Protein AF-A0A2V8RPF5-F1 (afdb_monomer_lite)

Foldseek 3Di:
DVLLVVQLVVQLVVQPDPDPVSSVVSNVVSVVPDDPVNVQVVCVVVVHDDDDD

Structure (mmCIF, N/CA/C/O backbone):
data_AF-A0A2V8RPF5-F1
#
_entry.id   AF-A0A2V8RPF5-F1
#
loop_
_atom_site.group_PDB
_atom_site.id
_atom_site.type_symbol
_atom_site.label_atom_id
_atom_site.label_alt_id
_atom_site.label_comp_id
_atom_site.label_asym_id
_atom_site.label_entity_id
_atom_site.label_seq_id
_atom_site.pdbx_PDB_ins_code
_atom_site.Cartn_x
_atom_site.Cartn_y
_atom_site.Cartn_z
_atom_site.occupancy
_atom_site.B_iso_or_equiv
_atom_site.auth_seq_id
_atom_site.auth_comp_id
_atom_site.auth_asym_id
_atom_site.auth_atom_id
_atom_site.pdbx_PDB_model_num
ATOM 1 N N . ILE A 1 1 ? 6.434 6.920 -6.935 1.00 85.12 1 ILE A N 1
ATOM 2 C CA . ILE A 1 1 ? 6.040 6.689 -5.519 1.00 85.12 1 ILE A CA 1
ATOM 3 C C . ILE A 1 1 ? 4.574 7.055 -5.238 1.00 85.12 1 ILE A C 1
ATOM 5 O O . ILE A 1 1 ? 3.927 6.360 -4.466 1.00 85.12 1 ILE A O 1
ATOM 9 N N . GLU A 1 2 ? 4.009 8.071 -5.903 1.00 94.81 2 GLU A N 1
ATOM 10 C CA . GLU A 1 2 ? 2.606 8.488 -5.704 1.00 94.81 2 GLU A CA 1
ATOM 11 C C . GLU A 1 2 ? 1.564 7.381 -5.950 1.00 94.81 2 GLU A C 1
ATOM 13 O O . GLU A 1 2 ? 0.625 7.228 -5.169 1.00 94.81 2 GLU A O 1
ATOM 18 N N . LEU A 1 3 ? 1.743 6.556 -6.989 1.00 95.00 3 LEU A N 1
ATOM 19 C CA . LEU A 1 3 ? 0.815 5.459 -7.308 1.00 95.00 3 LEU A CA 1
ATOM 20 C C . LEU A 1 3 ? 0.756 4.390 -6.204 1.00 95.00 3 LEU A C 1
ATOM 22 O O . LEU A 1 3 ? -0.328 3.922 -5.852 1.00 95.00 3 LEU A O 1
ATOM 26 N N . LEU A 1 4 ? 1.901 4.082 -5.588 1.00 95.19 4 LEU A N 1
ATOM 27 C CA . LEU A 1 4 ? 1.991 3.198 -4.424 1.00 95.19 4 LEU A CA 1
ATOM 28 C C . LEU A 1 4 ? 1.156 3.752 -3.266 1.00 95.19 4 LEU A C 1
ATOM 30 O O . LEU A 1 4 ? 0.294 3.057 -2.721 1.00 95.19 4 LEU A O 1
ATOM 34 N N . TRP A 1 5 ? 1.354 5.029 -2.928 1.00 94.88 5 TRP A N 1
ATOM 35 C CA . TRP A 1 5 ? 0.602 5.669 -1.853 1.00 94.88 5 TRP A CA 1
ATOM 36 C C . TRP A 1 5 ? -0.888 5.782 -2.165 1.00 94.88 5 TRP A C 1
ATOM 38 O O . TRP A 1 5 ? -1.703 5.681 -1.249 1.00 94.88 5 TRP A O 1
ATOM 48 N N . SER A 1 6 ? -1.272 5.951 -3.430 1.00 95.31 6 SER A N 1
ATOM 49 C CA . SER A 1 6 ? -2.676 5.914 -3.847 1.00 95.31 6 SER A CA 1
ATOM 50 C C . SER A 1 6 ? -3.322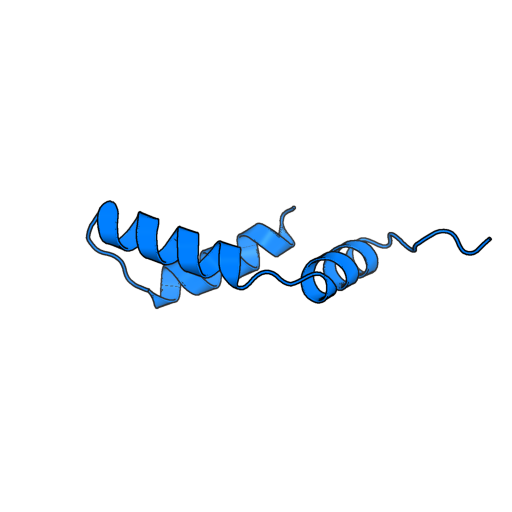 4.554 -3.537 1.00 95.31 6 SER A C 1
ATOM 52 O O . SER A 1 6 ? -4.378 4.504 -2.893 1.00 95.31 6 SER A O 1
ATOM 54 N N . LYS A 1 7 ? -2.649 3.443 -3.883 1.00 94.94 7 LYS A N 1
ATOM 55 C CA . LYS A 1 7 ? -3.122 2.074 -3.600 1.00 94.94 7 LYS A CA 1
ATOM 56 C C . LYS A 1 7 ? -3.244 1.808 -2.096 1.00 94.94 7 LYS A C 1
ATOM 58 O O . LYS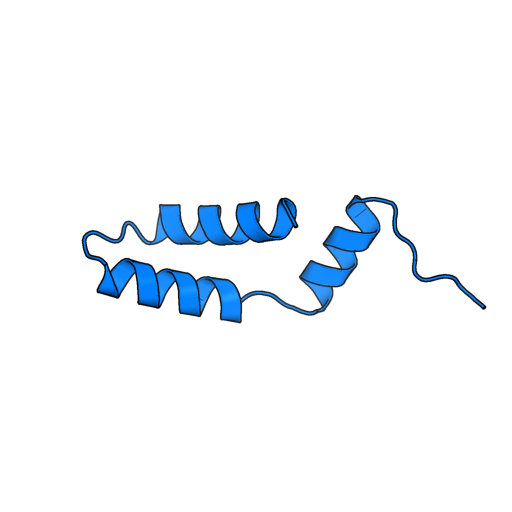 A 1 7 ? -4.300 1.357 -1.645 1.00 94.94 7 LYS A O 1
ATOM 63 N N . ILE A 1 8 ? -2.222 2.164 -1.310 1.00 96.00 8 ILE A N 1
ATOM 64 C CA . ILE A 1 8 ? -2.243 2.006 0.156 1.00 96.00 8 ILE A CA 1
ATOM 65 C C . ILE A 1 8 ? -3.374 2.833 0.773 1.00 96.00 8 ILE A C 1
ATOM 67 O O . ILE A 1 8 ? -4.199 2.291 1.508 1.00 96.00 8 ILE A O 1
ATOM 71 N N . LYS A 1 9 ? -3.472 4.129 0.443 1.00 94.12 9 LYS A N 1
ATOM 72 C CA . LYS A 1 9 ? -4.515 5.016 0.987 1.00 94.12 9 LYS A CA 1
ATOM 73 C C . LYS A 1 9 ? -5.922 4.516 0.658 1.00 94.12 9 LYS A C 1
ATOM 75 O O . LYS A 1 9 ? -6.809 4.627 1.502 1.00 94.12 9 LYS A O 1
ATOM 80 N N . SER A 1 10 ? -6.136 3.944 -0.528 1.00 95.06 10 SER A N 1
ATOM 81 C CA . SER A 1 10 ? -7.411 3.312 -0.891 1.00 95.06 10 SER A CA 1
ATOM 82 C C . SER A 1 10 ? -7.758 2.146 0.045 1.00 95.06 10 SER A C 1
ATOM 84 O O . SER A 1 10 ? -8.876 2.082 0.561 1.00 95.06 10 SER A O 1
ATOM 86 N N . GLY A 1 11 ? -6.790 1.272 0.342 1.00 93.50 11 GLY A N 1
ATOM 87 C CA . GLY A 1 11 ? -6.953 0.179 1.308 1.00 93.50 11 GLY A CA 1
ATOM 88 C C . GLY A 1 11 ? -7.224 0.672 2.732 1.00 93.50 11 GLY A C 1
ATOM 89 O O . GLY A 1 11 ? -8.177 0.225 3.368 1.00 93.50 11 GLY A O 1
ATOM 90 N N . LEU A 1 12 ? -6.455 1.655 3.206 1.00 95.50 12 LEU A N 1
ATOM 91 C CA . LEU A 1 12 ? -6.628 2.232 4.544 1.00 95.50 12 LEU A CA 1
ATOM 92 C C . LEU A 1 12 ? -8.008 2.881 4.726 1.00 95.50 12 LEU A C 1
ATOM 94 O O . LEU A 1 12 ? -8.663 2.674 5.747 1.00 95.50 12 LEU A O 1
ATOM 98 N N . ARG A 1 13 ? -8.498 3.611 3.715 1.00 94.50 13 ARG A N 1
ATOM 99 C CA . ARG A 1 13 ? -9.848 4.203 3.735 1.00 94.50 13 ARG A CA 1
ATOM 100 C C . ARG A 1 13 ? -10.946 3.143 3.840 1.00 94.50 13 ARG A C 1
ATOM 102 O O . ARG A 1 13 ? -11.948 3.377 4.512 1.00 94.50 13 ARG A O 1
ATOM 109 N N . LYS A 1 14 ? -10.758 1.980 3.207 1.00 93.31 14 LYS A N 1
ATOM 110 C CA . LYS A 1 14 ? -11.691 0.845 3.304 1.00 93.31 14 LYS A CA 1
ATOM 111 C C . LYS A 1 14 ? -11.626 0.153 4.666 1.00 93.31 14 LYS A C 1
ATOM 113 O O . LYS A 1 14 ? -12.664 -0.278 5.155 1.00 93.31 14 LYS A O 1
ATOM 118 N N . ALA A 1 15 ? -10.441 0.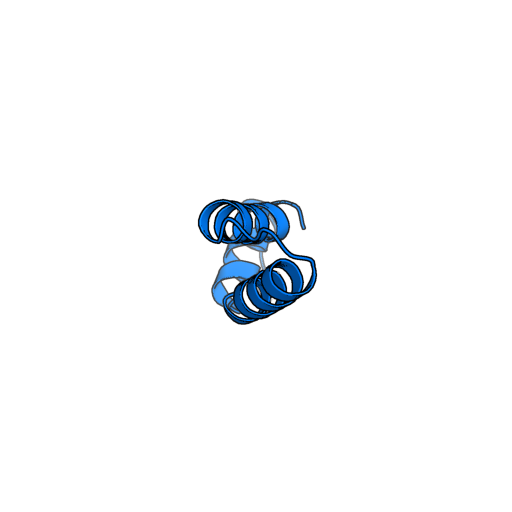079 5.273 1.00 93.44 15 ALA A N 1
ATOM 119 C CA . ALA A 1 15 ? -10.233 -0.571 6.565 1.00 93.44 15 ALA A CA 1
ATOM 120 C C . ALA A 1 15 ? -10.937 0.145 7.731 1.00 93.44 15 ALA A C 1
ATOM 122 O O . ALA A 1 15 ? -11.288 -0.510 8.705 1.00 93.44 15 ALA A O 1
ATOM 123 N N . LYS A 1 16 ? -11.173 1.465 7.632 1.00 94.56 16 LYS A N 1
ATOM 124 C CA . LYS A 1 16 ? -11.877 2.273 8.653 1.00 94.56 16 LYS A CA 1
ATOM 125 C C . LYS A 1 16 ? -11.325 2.090 10.082 1.00 94.56 16 LYS A C 1
ATOM 127 O O . LYS A 1 16 ? -12.095 2.140 11.039 1.00 94.56 16 LYS A O 1
ATOM 132 N N . ALA A 1 17 ? -10.008 1.911 10.206 1.00 95.75 17 ALA A N 1
ATOM 133 C CA . ALA A 1 17 ? -9.317 1.740 11.482 1.00 95.75 17 ALA A CA 1
ATOM 134 C C . ALA A 1 17 ? -9.647 2.880 12.463 1.00 95.75 17 ALA A C 1
ATOM 136 O O . ALA A 1 17 ? -9.659 4.058 12.085 1.00 95.75 17 ALA A O 1
ATOM 137 N N . ARG A 1 18 ? -9.929 2.523 13.716 1.00 96.31 18 ARG A N 1
ATOM 138 C CA . ARG A 1 18 ? -10.240 3.431 14.830 1.00 96.31 18 ARG A CA 1
ATOM 139 C C . ARG A 1 18 ? -9.156 3.431 15.901 1.00 96.31 18 ARG A C 1
ATOM 141 O O . ARG A 1 18 ? -9.179 4.302 16.767 1.00 96.31 18 ARG A O 1
ATOM 148 N N . THR A 1 19 ? -8.192 2.519 15.810 1.00 97.69 19 THR A N 1
ATOM 149 C CA . THR A 1 19 ? -7.007 2.485 16.672 1.00 97.69 19 THR A CA 1
ATOM 150 C C . THR A 1 19 ? -5.711 2.535 15.858 1.00 97.69 19 THR A C 1
ATOM 152 O O . THR A 1 19 ? -5.682 2.248 14.658 1.00 97.69 19 THR A O 1
ATOM 155 N N . ILE A 1 20 ? -4.611 2.902 16.524 1.00 97.25 20 ILE A N 1
ATOM 156 C CA . ILE A 1 20 ? -3.265 2.882 15.927 1.00 97.25 20 ILE A CA 1
ATOM 157 C C . ILE A 1 20 ? -2.870 1.453 15.534 1.00 97.25 20 ILE A C 1
ATOM 159 O O . ILE A 1 20 ? -2.258 1.248 14.489 1.00 97.25 20 ILE A O 1
ATOM 163 N N . GLU A 1 21 ? -3.252 0.465 16.342 1.00 97.62 21 GLU A N 1
ATOM 164 C CA . GLU A 1 21 ? -2.966 -0.942 16.069 1.00 97.62 21 GLU A CA 1
ATOM 165 C C . GLU A 1 21 ? -3.677 -1.423 14.799 1.00 97.62 21 GLU A C 1
ATOM 167 O O . GLU A 1 21 ? -3.041 -1.980 13.904 1.00 97.62 21 GLU A O 1
ATOM 172 N N . GLU A 1 22 ? -4.972 -1.127 14.661 1.00 96.19 22 GLU A N 1
ATOM 173 C CA . GLU A 1 22 ? -5.745 -1.450 13.457 1.00 96.19 22 GLU A CA 1
ATOM 174 C C . GLU A 1 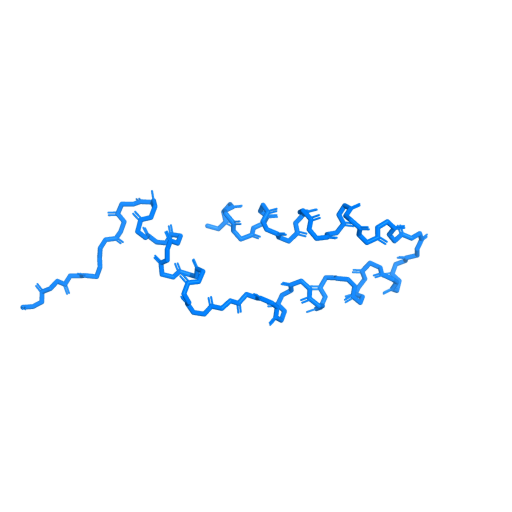22 ? -5.168 -0.762 12.214 1.00 96.19 22 GLU A C 1
ATOM 176 O O . GLU A 1 22 ? -5.093 -1.369 11.141 1.00 96.19 22 GLU A O 1
ATOM 181 N N . LEU A 1 23 ? -4.718 0.491 12.349 1.00 97.12 23 LEU A N 1
ATOM 182 C CA . LEU A 1 23 ? -4.054 1.216 11.269 1.00 97.12 23 LEU A CA 1
ATOM 183 C C . LEU A 1 23 ? -2.737 0.534 10.871 1.00 97.12 23 LEU A C 1
ATOM 185 O O . LEU A 1 23 ? -2.486 0.348 9.679 1.00 97.12 23 LEU A O 1
ATOM 189 N N . GLY A 1 24 ? -1.923 0.124 11.847 1.00 97.62 24 GLY A N 1
ATOM 190 C CA . GLY A 1 24 ? -0.673 -0.604 11.619 1.00 97.62 24 GLY A CA 1
ATOM 191 C C . GLY A 1 24 ? -0.892 -1.951 10.923 1.00 97.62 24 GLY A C 1
ATOM 192 O O . GLY A 1 24 ? -0.195 -2.279 9.957 1.00 97.62 24 GLY A O 1
ATOM 193 N N . GLN A 1 25 ? -1.913 -2.705 11.335 1.00 96.56 25 GLN A N 1
ATOM 194 C CA . GLN A 1 25 ? -2.301 -3.957 10.679 1.00 96.56 25 GLN A CA 1
ATOM 195 C C . GLN A 1 25 ? -2.786 -3.720 9.242 1.00 96.56 25 GLN A C 1
ATOM 197 O O . GLN A 1 25 ? -2.396 -4.448 8.325 1.00 96.56 25 GLN A O 1
ATOM 202 N N . ALA A 1 26 ? -3.614 -2.696 9.020 1.00 96.38 26 ALA A N 1
ATOM 203 C CA . ALA A 1 26 ? -4.104 -2.344 7.691 1.00 96.38 26 ALA A CA 1
ATOM 204 C C . ALA A 1 26 ? -2.969 -1.883 6.762 1.00 96.38 26 ALA A C 1
ATOM 206 O O . ALA A 1 26 ? -2.954 -2.255 5.588 1.00 96.38 26 ALA A O 1
ATOM 207 N N . LEU A 1 27 ? -1.997 -1.132 7.285 1.00 96.94 27 LEU A N 1
ATOM 208 C CA . LEU A 1 27 ? -0.811 -0.710 6.543 1.00 96.94 27 LEU A CA 1
ATOM 209 C C . LEU A 1 27 ? 0.060 -1.909 6.153 1.00 96.94 27 LEU A C 1
ATOM 211 O O . LEU A 1 27 ? 0.431 -2.034 4.988 1.00 96.94 27 LEU A O 1
ATOM 215 N N . THR A 1 28 ? 0.318 -2.816 7.099 1.00 96.94 28 THR A N 1
ATOM 216 C CA . THR A 1 28 ? 1.096 -4.044 6.861 1.00 96.94 28 THR A CA 1
ATOM 217 C C . THR A 1 28 ? 0.449 -4.899 5.772 1.00 96.94 28 THR A C 1
ATOM 219 O O . THR A 1 28 ? 1.113 -5.300 4.816 1.00 96.94 28 THR A O 1
ATOM 222 N N . LYS A 1 29 ? -0.872 -5.108 5.855 1.00 95.50 29 LYS A N 1
ATOM 223 C CA . LYS A 1 29 ? -1.643 -5.806 4.814 1.00 95.50 29 LYS A CA 1
ATOM 224 C C . LYS A 1 29 ? -1.575 -5.071 3.474 1.00 95.50 29 LYS A C 1
ATOM 226 O O . LYS A 1 29 ? -1.381 -5.703 2.445 1.00 95.50 29 LYS A O 1
ATOM 231 N N . GLY A 1 30 ? -1.711 -3.744 3.478 1.00 95.06 30 GLY A N 1
ATOM 232 C CA . GLY A 1 30 ? -1.648 -2.925 2.268 1.00 95.06 30 GLY A CA 1
ATOM 233 C C . GLY A 1 30 ? -0.306 -3.031 1.541 1.00 95.06 30 GLY A C 1
ATOM 234 O O . GLY A 1 30 ? -0.292 -3.162 0.320 1.00 95.06 30 GLY A O 1
ATOM 235 N N . LEU A 1 31 ? 0.801 -3.027 2.286 1.00 95.31 31 LEU A N 1
ATOM 236 C CA . LEU A 1 31 ? 2.150 -3.209 1.744 1.00 95.31 31 LEU A CA 1
ATOM 237 C C . LEU A 1 31 ? 2.363 -4.628 1.200 1.00 95.31 31 LEU A C 1
ATOM 239 O O . LEU A 1 31 ? 2.907 -4.779 0.111 1.00 95.31 31 LEU A O 1
ATOM 243 N N . ALA A 1 32 ? 1.877 -5.654 1.905 1.00 95.50 32 ALA A N 1
ATOM 244 C CA . ALA A 1 32 ? 1.981 -7.050 1.469 1.00 95.50 32 ALA A CA 1
ATOM 245 C C . ALA A 1 32 ? 1.190 -7.364 0.180 1.00 95.50 32 ALA A C 1
ATOM 247 O O . ALA A 1 32 ? 1.468 -8.356 -0.486 1.00 95.50 32 ALA A O 1
ATOM 248 N N . LEU A 1 33 ? 0.211 -6.527 -0.183 1.00 94.31 33 LEU A N 1
ATOM 249 C CA . LEU A 1 33 ? -0.571 -6.651 -1.421 1.00 94.31 33 LEU A CA 1
ATOM 250 C C . LEU A 1 33 ? 0.093 -5.988 -2.638 1.00 94.31 33 LEU A C 1
ATOM 252 O O . LEU A 1 33 ? -0.468 -6.033 -3.736 1.00 94.31 33 LEU A O 1
ATOM 256 N N . ILE A 1 34 ? 1.239 -5.328 -2.461 1.00 95.25 34 ILE A N 1
ATOM 257 C CA . ILE A 1 34 ? 1.987 -4.736 -3.570 1.00 95.25 34 ILE A CA 1
ATOM 258 C C . ILE A 1 34 ? 2.766 -5.842 -4.273 1.00 95.25 34 ILE A C 1
ATOM 260 O O . ILE A 1 34 ? 3.572 -6.543 -3.665 1.00 95.25 34 ILE A O 1
ATOM 264 N N . THR A 1 35 ? 2.539 -5.974 -5.574 1.00 96.06 35 THR A N 1
ATOM 265 C CA . THR A 1 35 ? 3.199 -6.978 -6.409 1.00 96.06 35 THR A CA 1
ATOM 266 C C . THR A 1 35 ? 4.298 -6.359 -7.271 1.00 96.06 35 THR A C 1
ATOM 268 O O . THR A 1 35 ? 4.317 -5.155 -7.525 1.00 96.06 35 THR A O 1
ATOM 271 N N . VAL A 1 36 ? 5.193 -7.196 -7.802 1.00 94.88 36 VAL A N 1
ATOM 272 C CA . VAL A 1 36 ? 6.179 -6.764 -8.810 1.00 94.88 36 VAL A CA 1
ATOM 273 C C . VAL A 1 36 ? 5.486 -6.188 -10.051 1.00 94.88 36 VAL A C 1
ATOM 275 O O . VAL A 1 36 ? 5.976 -5.221 -10.630 1.00 94.88 36 VAL A O 1
ATOM 278 N N . ASN A 1 37 ? 4.330 -6.735 -10.436 1.00 95.25 37 ASN A N 1
ATOM 279 C CA . ASN A 1 37 ? 3.546 -6.231 -11.562 1.00 95.25 37 ASN A CA 1
ATOM 280 C C . ASN A 1 37 ? 3.000 -4.826 -11.303 1.00 95.25 37 ASN A C 1
ATOM 282 O O . ASN A 1 37 ? 3.054 -4.001 -12.210 1.00 95.25 37 ASN A O 1
ATOM 286 N N . ASP A 1 38 ? 2.535 -4.535 -10.083 1.00 95.44 38 ASP A N 1
ATOM 287 C CA . ASP A 1 38 ? 2.150 -3.171 -9.708 1.00 95.44 38 ASP A CA 1
ATOM 288 C C . ASP A 1 38 ? 3.328 -2.213 -9.898 1.00 95.44 38 ASP A C 1
ATOM 290 O O . ASP A 1 38 ? 3.187 -1.184 -10.554 1.00 95.44 38 ASP A O 1
ATOM 294 N N . CYS A 1 39 ? 4.509 -2.579 -9.387 1.00 93.88 39 CYS A N 1
ATOM 295 C CA . CYS A 1 39 ? 5.711 -1.763 -9.531 1.00 93.88 39 CYS A CA 1
ATOM 296 C C . CYS A 1 39 ? 6.050 -1.509 -11.004 1.00 93.88 39 CYS A C 1
ATOM 298 O O . CYS A 1 39 ? 6.230 -0.355 -11.387 1.00 93.88 39 CYS A O 1
ATOM 300 N N . ARG A 1 40 ? 6.092 -2.558 -11.836 1.00 93.44 40 ARG A N 1
ATOM 301 C CA . ARG A 1 40 ? 6.366 -2.439 -13.279 1.00 93.44 40 ARG A CA 1
ATOM 302 C C . ARG A 1 40 ? 5.363 -1.520 -13.972 1.00 93.44 40 ARG A C 1
ATOM 304 O O . ARG A 1 40 ? 5.781 -0.587 -14.647 1.00 93.44 40 ARG A O 1
ATOM 311 N N . ALA A 1 41 ? 4.069 -1.729 -13.735 1.00 93.12 41 ALA A N 1
ATOM 312 C CA . ALA A 1 41 ? 3.012 -0.904 -14.311 1.00 93.12 41 ALA A CA 1
ATOM 313 C C . ALA A 1 41 ? 3.115 0.565 -13.867 1.00 93.12 41 ALA A C 1
ATOM 315 O O . ALA A 1 41 ? 2.816 1.468 -14.642 1.00 93.12 41 ALA A O 1
ATOM 316 N N . TRP A 1 42 ? 3.557 0.834 -12.634 1.00 95.12 42 TRP A N 1
ATOM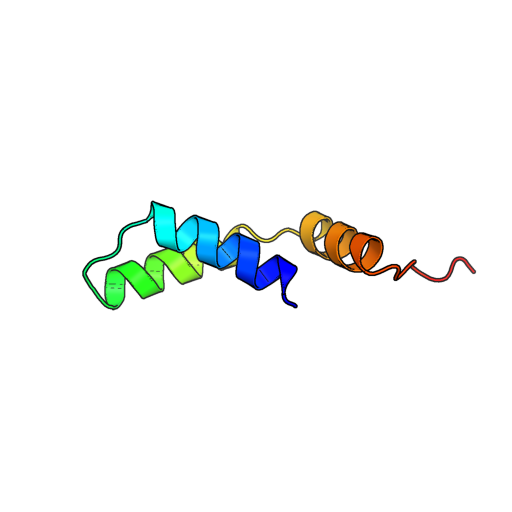 317 C CA . TRP A 1 42 ? 3.784 2.201 -12.161 1.00 95.12 42 TRP A CA 1
ATOM 318 C C . TRP A 1 42 ? 4.986 2.868 -12.826 1.00 95.12 42 TRP A C 1
ATOM 320 O O . TRP A 1 42 ? 4.906 4.053 -13.140 1.00 95.12 42 TRP A O 1
ATOM 330 N N . PHE A 1 43 ? 6.080 2.135 -13.045 1.00 93.00 43 PHE A N 1
ATOM 331 C CA . PHE A 1 43 ? 7.221 2.649 -13.804 1.00 93.00 43 PHE A CA 1
ATOM 332 C C . PHE A 1 43 ? 6.819 2.963 -15.250 1.00 93.00 43 PHE A C 1
ATOM 334 O O . PHE A 1 43 ? 7.053 4.080 -15.709 1.00 93.00 43 PHE A O 1
ATOM 341 N N . GLU A 1 44 ? 6.117 2.041 -15.910 1.00 92.56 44 GLU A N 1
ATOM 342 C CA . GLU A 1 44 ? 5.605 2.223 -17.272 1.00 92.56 44 GLU A CA 1
ATOM 343 C C . GLU A 1 44 ? 4.623 3.401 -17.372 1.00 92.56 44 GLU A C 1
ATOM 345 O O . GLU A 1 44 ? 4.752 4.238 -18.262 1.00 92.56 44 GLU A O 1
ATOM 350 N N . HIS A 1 45 ? 3.694 3.538 -16.418 1.00 91.75 45 HIS A N 1
ATOM 351 C CA . HIS A 1 45 ? 2.768 4.675 -16.352 1.00 91.75 45 HIS A CA 1
ATOM 352 C C . HIS A 1 45 ? 3.496 6.021 -16.236 1.00 91.75 45 HIS A C 1
ATOM 354 O O . HIS A 1 45 ? 3.020 7.034 -16.742 1.00 91.75 45 HIS A O 1
ATOM 360 N N . CYS A 1 46 ? 4.655 6.041 -15.578 1.00 92.06 46 CYS A N 1
ATOM 361 C CA . CYS A 1 46 ? 5.508 7.221 -15.489 1.00 92.06 46 CYS A CA 1
ATOM 362 C C . CYS A 1 46 ? 6.414 7.418 -16.721 1.00 92.06 46 CYS A C 1
ATOM 364 O O . CYS A 1 46 ? 7.236 8.332 -16.716 1.00 92.06 46 CYS A O 1
ATOM 366 N N . GLY A 1 47 ? 6.276 6.595 -17.765 1.00 91.75 47 GLY A N 1
ATOM 367 C CA . GLY A 1 47 ? 7.071 6.665 -18.991 1.00 91.75 47 GLY A CA 1
ATOM 368 C C . GLY A 1 47 ? 8.453 6.019 -18.882 1.00 91.75 47 GLY A C 1
ATOM 369 O O . GLY A 1 47 ? 9.260 6.159 -19.797 1.00 91.75 47 GLY A O 1
ATOM 370 N N . TYR A 1 48 ? 8.742 5.310 -17.787 1.00 89.69 48 TYR A N 1
ATOM 371 C CA . TYR A 1 48 ? 9.972 4.536 -17.665 1.00 89.69 48 TYR A CA 1
ATOM 372 C C . TYR A 1 48 ? 9.778 3.180 -18.341 1.00 89.69 48 TYR A C 1
ATOM 374 O O . TYR A 1 48 ? 9.067 2.315 -17.827 1.00 89.69 48 TYR A O 1
ATOM 382 N N . SER A 1 49 ? 10.432 2.977 -19.480 1.00 79.94 49 SER A N 1
ATOM 383 C CA . SER A 1 49 ? 10.642 1.650 -20.051 1.00 79.94 49 SER A CA 1
ATOM 384 C C . SER A 1 49 ? 11.936 1.049 -19.505 1.00 79.94 49 SER A C 1
ATOM 386 O O . SER A 1 49 ? 12.905 1.755 -19.217 1.00 79.94 49 SER A O 1
ATOM 388 N N . VAL A 1 50 ? 11.963 -0.276 -19.352 1.00 68.81 50 VAL A N 1
ATOM 389 C CA . VAL A 1 50 ? 13.240 -0.980 -19.200 1.00 68.81 50 VAL A CA 1
ATOM 390 C C . VAL A 1 50 ? 13.960 -0.822 -20.533 1.00 68.81 50 VAL A C 1
ATOM 392 O O . VAL A 1 50 ? 13.391 -1.174 -21.569 1.00 68.81 50 VAL A O 1
ATOM 395 N N . ALA A 1 51 ? 15.163 -0.242 -20.511 1.00 65.56 51 ALA A N 1
ATOM 396 C CA . ALA A 1 51 ? 16.007 -0.158 -21.695 1.00 65.56 51 ALA A CA 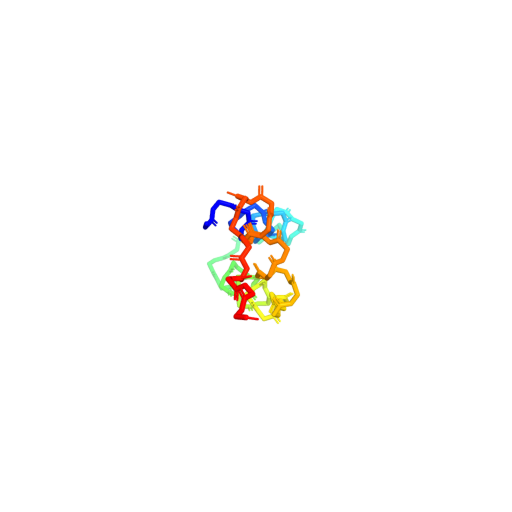1
ATOM 397 C C . ALA A 1 51 ? 16.107 -1.563 -22.297 1.00 65.56 51 ALA A C 1
ATOM 399 O O . ALA A 1 51 ? 16.481 -2.514 -21.614 1.00 65.56 51 ALA A O 1
ATOM 400 N N . SER A 1 52 ? 15.641 -1.698 -23.533 1.00 63.00 52 SER A N 1
ATOM 401 C CA . SER A 1 52 ? 15.849 -2.913 -24.307 1.00 63.00 52 SER A CA 1
ATOM 402 C C . SER A 1 52 ? 17.278 -2.821 -24.833 1.00 63.00 52 SER A C 1
ATOM 404 O O . SER A 1 52 ? 17.577 -1.850 -25.528 1.00 63.00 52 SER A O 1
ATOM 406 N N . ASP A 1 53 ? 18.140 -3.757 -24.436 1.00 51.47 53 ASP A N 1
ATOM 407 C CA . ASP A 1 53 ? 19.440 -3.977 -25.085 1.00 51.47 53 ASP A CA 1
ATOM 408 C C . ASP A 1 53 ? 19.249 -4.574 -26.490 1.00 51.47 53 ASP A C 1
ATOM 410 O O . ASP A 1 53 ? 18.297 -5.377 -26.669 1.00 51.47 53 ASP A O 1
#

Sequence (53 aa):
IELLWSKIKSGLRKAKARTIEELGQALTKGLALITVNDCRAWFEHCGYSVASD

Secondary structure (DSSP, 8-state):
-HHHHHHHHHHHHHHT--SHHHHHHHHHHHHHT--HHHHHHHHHHTT-PPPP-

pLDDT: mean 91.99, std 9.16, range [51.47, 97.69]

Radius of gyration: 14.02 Å; chains: 1; bounding box: 31×16×42 Å